Protein AF-A0A955UWA2-F1 (afdb_monomer_lite)

Structure (mmCIF, N/CA/C/O backbone):
data_AF-A0A955UWA2-F1
#
_entry.id   AF-A0A955UWA2-F1
#
loop_
_atom_site.group_PDB
_atom_site.id
_atom_site.type_symbol
_atom_site.label_atom_id
_atom_site.label_alt_id
_atom_site.label_comp_id
_atom_site.label_asym_id
_atom_site.label_entity_id
_atom_site.label_seq_id
_atom_site.pdbx_PDB_ins_code
_atom_site.Cartn_x
_atom_site.Cartn_y
_atom_site.Cartn_z
_atom_site.occupancy
_atom_site.B_iso_or_equiv
_atom_site.auth_seq_id
_atom_site.auth_comp_id
_atom_site.auth_asym_id
_atom_site.auth_atom_id
_atom_site.pdbx_PDB_model_num
ATOM 1 N N . MET A 1 1 ? 18.878 3.350 -5.962 1.00 56.50 1 MET A N 1
ATOM 2 C CA . MET A 1 1 ? 17.830 2.495 -5.360 1.00 56.50 1 MET A CA 1
ATOM 3 C C . MET A 1 1 ? 16.782 3.409 -4.749 1.00 56.50 1 MET A C 1
ATOM 5 O O . MET A 1 1 ? 17.176 4.340 -4.056 1.00 56.50 1 MET A O 1
ATOM 9 N N . ALA A 1 2 ? 15.493 3.199 -5.025 1.00 61.94 2 ALA A N 1
ATOM 10 C CA . ALA A 1 2 ? 14.428 3.992 -4.408 1.00 61.94 2 ALA A CA 1
ATOM 11 C C . ALA A 1 2 ? 14.455 3.785 -2.885 1.00 61.94 2 ALA A C 1
ATOM 13 O O . ALA A 1 2 ? 14.613 2.662 -2.429 1.00 61.94 2 ALA A O 1
ATOM 14 N N . SER A 1 3 ? 14.368 4.820 -2.063 1.00 77.44 3 SER A N 1
ATOM 15 C CA . SER A 1 3 ? 14.344 4.677 -0.597 1.00 77.44 3 SER A CA 1
ATOM 16 C C . SER A 1 3 ? 12.909 4.452 -0.112 1.00 77.44 3 SER A C 1
ATOM 18 O O . SER A 1 3 ? 11.981 5.049 -0.651 1.00 77.44 3 SER A O 1
ATOM 20 N N . MET A 1 4 ? 12.718 3.566 0.871 1.00 82.06 4 MET A N 1
ATOM 21 C CA . MET A 1 4 ? 11.417 3.296 1.498 1.00 82.06 4 MET A CA 1
ATOM 22 C C . MET A 1 4 ? 11.473 3.610 2.992 1.00 82.06 4 MET A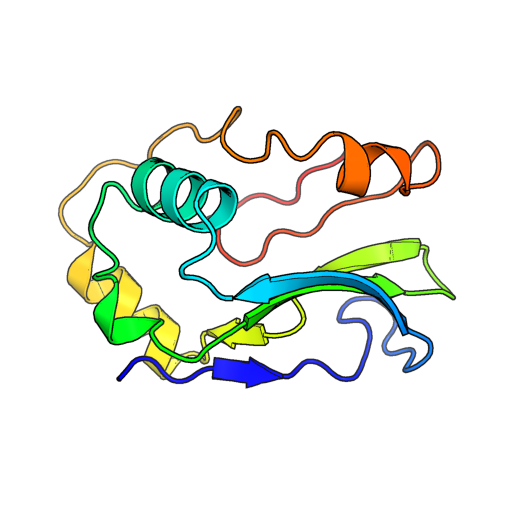 C 1
ATOM 24 O O . MET A 1 4 ? 12.516 3.425 3.613 1.00 82.06 4 MET A O 1
ATOM 28 N N . ALA A 1 5 ? 10.356 4.076 3.542 1.00 86.88 5 ALA A N 1
ATOM 29 C CA . ALA A 1 5 ? 10.126 4.232 4.968 1.00 86.88 5 ALA A CA 1
ATOM 30 C C . ALA A 1 5 ? 9.074 3.225 5.436 1.00 86.88 5 ALA A C 1
ATOM 32 O O . ALA A 1 5 ? 8.081 2.974 4.748 1.00 86.88 5 ALA A O 1
ATOM 33 N N . GLU A 1 6 ? 9.301 2.667 6.620 1.00 92.56 6 GLU A N 1
ATOM 34 C CA . GLU A 1 6 ? 8.342 1.825 7.323 1.00 92.56 6 GLU A CA 1
ATOM 35 C C . GLU A 1 6 ? 7.422 2.683 8.199 1.00 92.56 6 GLU A C 1
ATOM 37 O O . GLU A 1 6 ? 7.860 3.620 8.866 1.00 92.56 6 GLU A O 1
ATOM 42 N N . ARG A 1 7 ? 6.127 2.365 8.183 1.00 91.56 7 ARG A N 1
ATOM 43 C CA . ARG A 1 7 ? 5.111 2.958 9.050 1.00 91.56 7 ARG A CA 1
ATOM 44 C C . ARG A 1 7 ? 4.750 1.975 10.154 1.00 91.56 7 ARG A C 1
ATOM 46 O O . ARG A 1 7 ? 3.961 1.063 9.941 1.00 91.56 7 ARG A O 1
ATOM 53 N N . GLU A 1 8 ? 5.276 2.215 11.347 1.00 93.44 8 GLU A N 1
ATOM 54 C CA . GLU A 1 8 ? 4.945 1.435 12.550 1.00 93.44 8 GLU A CA 1
ATOM 55 C C . GLU A 1 8 ? 3.609 1.854 13.189 1.00 93.44 8 GLU A C 1
ATOM 57 O O . GLU A 1 8 ? 3.102 1.195 14.094 1.00 93.44 8 GLU A O 1
ATOM 62 N N . ARG A 1 9 ? 3.040 2.983 12.751 1.00 94.62 9 ARG A N 1
ATOM 63 C CA . ARG A 1 9 ? 1.820 3.572 13.314 1.00 94.62 9 ARG A CA 1
ATOM 64 C C . ARG A 1 9 ? 0.821 3.915 12.222 1.00 94.62 9 ARG A C 1
ATOM 66 O O . ARG A 1 9 ? 1.197 4.248 11.098 1.00 94.62 9 ARG A O 1
ATOM 73 N N . CYS A 1 10 ? -0.459 3.886 12.584 1.00 93.06 10 CYS A N 1
ATOM 74 C CA . CYS A 1 10 ? -1.541 4.304 11.707 1.00 93.06 10 CYS A CA 1
ATOM 75 C C . CYS A 1 10 ? -1.343 5.767 11.268 1.00 93.06 10 CYS A C 1
ATOM 77 O O . CYS A 1 10 ? -1.254 6.643 12.131 1.00 93.06 10 CYS A O 1
ATOM 79 N N . PRO A 1 11 ? -1.345 6.068 9.958 1.00 91.00 11 PRO A N 1
ATOM 80 C CA . PRO A 1 11 ? -1.137 7.429 9.463 1.00 91.00 11 PRO A CA 1
ATOM 81 C C . PRO A 1 11 ? -2.321 8.371 9.728 1.00 91.00 11 PRO A C 1
ATOM 83 O O . PRO A 1 11 ? -2.175 9.575 9.562 1.00 91.00 11 PRO A O 1
ATOM 86 N N . VAL A 1 12 ? -3.485 7.839 10.118 1.00 92.00 12 VAL A N 1
ATOM 87 C CA . VAL A 1 12 ? -4.691 8.640 10.382 1.00 92.00 12 VAL A CA 1
ATOM 88 C C . VAL A 1 12 ? -4.875 8.908 11.872 1.00 92.00 12 VAL A C 1
ATOM 90 O O . VAL A 1 12 ? -5.017 10.059 12.262 1.00 92.00 12 VAL A O 1
ATOM 93 N N . CYS A 1 13 ? -4.865 7.875 12.721 1.00 92.44 13 CYS A N 1
ATOM 94 C CA . CYS A 1 13 ? -5.112 8.049 14.159 1.00 92.44 13 CYS A CA 1
ATOM 95 C C . CYS A 1 13 ? -3.855 7.962 15.040 1.00 92.44 13 CYS A C 1
ATOM 97 O O . CYS A 1 13 ? -3.953 8.127 16.251 1.00 92.44 13 CYS A O 1
ATOM 99 N N . GLY A 1 14 ? -2.682 7.655 14.474 1.00 95.31 14 GLY A N 1
ATOM 100 C CA . GLY A 1 14 ? -1.418 7.559 15.213 1.00 95.31 14 GLY A CA 1
ATOM 101 C C . GLY A 1 14 ? -1.259 6.319 16.104 1.00 95.31 14 GLY A C 1
ATOM 102 O O . GLY A 1 14 ? -0.207 6.153 16.722 1.00 95.31 14 GLY A O 1
ATOM 103 N N . ALA A 1 15 ? -2.259 5.434 16.176 1.00 95.44 15 ALA A N 1
ATOM 104 C CA . ALA A 1 15 ? -2.187 4.217 16.983 1.00 95.44 15 ALA A CA 1
ATOM 105 C C . ALA A 1 15 ? -1.121 3.236 16.456 1.00 95.44 15 ALA A C 1
ATOM 107 O O . ALA A 1 15 ? -1.013 3.025 15.249 1.00 95.44 15 ALA A O 1
ATOM 108 N N . GLY A 1 16 ? -0.370 2.604 17.366 1.00 94.00 16 GLY A N 1
ATOM 109 C CA . GLY A 1 16 ? 0.607 1.546 17.049 1.00 94.00 16 GLY A CA 1
ATOM 110 C C . GLY A 1 16 ? 0.024 0.128 17.019 1.00 94.00 16 GLY A C 1
ATOM 111 O O . GLY A 1 16 ? 0.721 -0.815 16.666 1.00 94.00 16 GLY A O 1
ATOM 112 N N . ALA A 1 17 ? -1.250 -0.039 17.386 1.00 94.06 17 ALA A N 1
ATOM 113 C CA . ALA A 1 17 ? -1.944 -1.320 17.289 1.00 94.06 17 ALA A CA 1
ATOM 114 C C . ALA A 1 17 ? -2.343 -1.576 15.829 1.00 94.06 17 ALA A C 1
ATOM 116 O O . ALA A 1 17 ? -3.330 -1.016 15.330 1.00 94.06 17 ALA A O 1
ATOM 117 N N . VAL A 1 18 ? -1.518 -2.361 15.136 1.00 94.56 18 VAL A N 1
ATOM 118 C CA . VAL A 1 18 ? -1.672 -2.686 13.718 1.00 94.56 18 VAL A CA 1
ATOM 119 C C . VAL A 1 18 ? -1.501 -4.186 13.494 1.00 94.56 18 VAL A C 1
ATOM 121 O O . VAL A 1 18 ? -0.609 -4.818 14.058 1.00 94.56 18 VAL A O 1
ATOM 124 N N . SER A 1 19 ? -2.344 -4.745 12.634 1.00 93.94 19 SER A N 1
ATOM 125 C CA . SER A 1 19 ? -2.343 -6.158 12.261 1.00 93.94 19 SER A CA 1
ATOM 126 C C . SER A 1 19 ? -2.034 -6.308 10.775 1.00 93.94 19 SER A C 1
ATOM 128 O O . SER A 1 19 ? -2.622 -5.616 9.944 1.00 93.94 19 SER A O 1
ATOM 130 N N . ALA A 1 20 ? -1.136 -7.228 10.418 1.00 92.44 20 ALA A N 1
ATOM 131 C CA . ALA A 1 20 ? -0.814 -7.493 9.019 1.00 92.44 20 ALA A CA 1
ATOM 132 C C . ALA A 1 20 ? -1.990 -8.185 8.316 1.00 92.44 20 ALA A C 1
ATOM 134 O O . ALA A 1 20 ? -2.385 -9.283 8.702 1.00 92.44 20 ALA A O 1
ATOM 135 N N . LEU A 1 21 ? -2.522 -7.566 7.260 1.00 90.94 21 LEU A N 1
ATOM 136 C CA . LEU A 1 21 ? -3.502 -8.207 6.377 1.00 90.94 21 LEU A CA 1
ATOM 137 C C . LEU A 1 21 ? -2.802 -9.045 5.311 1.00 90.94 21 LEU A C 1
ATOM 139 O O . LEU A 1 21 ? -3.256 -10.131 4.953 1.00 90.94 21 LEU A O 1
ATOM 143 N N . ARG A 1 22 ? -1.682 -8.534 4.792 1.00 89.81 22 ARG A N 1
ATOM 144 C CA . ARG A 1 22 ? -0.913 -9.185 3.736 1.00 89.81 22 ARG A CA 1
ATOM 145 C C . ARG A 1 22 ? 0.526 -8.710 3.752 1.00 89.81 22 ARG A C 1
ATOM 147 O O . ARG A 1 22 ? 0.782 -7.520 3.874 1.00 89.81 22 ARG A O 1
ATOM 154 N N . SER A 1 23 ? 1.467 -9.623 3.540 1.00 92.38 23 SER A N 1
ATOM 155 C CA . SER A 1 23 ? 2.871 -9.264 3.358 1.00 92.38 23 SER A CA 1
ATOM 156 C C . SER A 1 23 ? 3.560 -10.252 2.431 1.00 92.38 23 SER A C 1
ATOM 158 O O . SER A 1 23 ? 3.819 -11.393 2.812 1.00 92.38 23 SER A O 1
ATOM 160 N N . VAL A 1 24 ? 3.886 -9.813 1.221 1.00 92.88 24 VAL A N 1
ATOM 161 C CA . VAL A 1 24 ? 4.530 -10.640 0.190 1.00 92.88 24 VAL A CA 1
ATOM 162 C C . VAL A 1 24 ? 5.735 -9.905 -0.410 1.00 92.88 24 VAL A C 1
ATOM 164 O O . VAL A 1 24 ? 5.794 -8.676 -0.325 1.00 92.88 24 VAL A O 1
ATOM 167 N N . PRO A 1 25 ? 6.712 -10.615 -0.998 1.00 92.25 25 PRO A N 1
ATOM 168 C CA . PRO A 1 25 ? 7.773 -9.979 -1.779 1.00 92.25 25 PRO A CA 1
ATOM 169 C C . PRO A 1 25 ? 7.199 -9.205 -2.977 1.00 92.25 25 PRO A C 1
ATOM 171 O O . PRO A 1 25 ? 6.148 -9.578 -3.505 1.00 92.25 25 PRO A O 1
ATOM 174 N N . PHE A 1 26 ? 7.875 -8.148 -3.433 1.00 88.25 26 PHE A N 1
ATOM 175 C CA . PHE A 1 26 ? 7.459 -7.414 -4.642 1.00 88.25 26 PHE A CA 1
ATOM 176 C C . PHE A 1 26 ? 7.566 -8.251 -5.926 1.00 88.25 26 PHE A C 1
ATOM 178 O O . PHE A 1 26 ? 6.910 -7.950 -6.922 1.00 88.25 26 PHE A O 1
ATOM 185 N N . GLU A 1 27 ? 8.359 -9.318 -5.892 1.00 89.06 27 GLU A N 1
ATOM 186 C CA . GLU A 1 27 ? 8.503 -10.321 -6.944 1.00 89.06 27 GLU A CA 1
ATOM 187 C C . GLU A 1 27 ? 7.280 -11.242 -7.049 1.00 89.06 27 GLU A C 1
ATOM 189 O O . GLU A 1 27 ? 7.145 -11.974 -8.029 1.00 89.06 27 GLU A O 1
ATOM 194 N N . HIS A 1 28 ? 6.378 -11.221 -6.059 1.00 90.75 28 HIS A N 1
ATOM 195 C CA . HIS A 1 28 ? 5.164 -12.022 -6.107 1.00 90.75 28 HIS A CA 1
ATOM 196 C C . HIS A 1 28 ? 4.323 -11.643 -7.345 1.00 90.75 28 HIS A C 1
ATOM 198 O O . HIS A 1 28 ? 4.050 -10.453 -7.539 1.00 90.75 28 HIS A O 1
ATOM 204 N N . PRO A 1 29 ? 3.847 -12.610 -8.159 1.00 86.75 29 PRO A N 1
ATOM 205 C CA . PRO A 1 29 ? 3.227 -12.325 -9.457 1.00 86.75 29 PRO A CA 1
ATOM 206 C C . PRO A 1 29 ? 2.067 -11.324 -9.419 1.00 86.75 29 PRO A C 1
ATOM 208 O O . PRO A 1 29 ? 1.975 -10.455 -10.281 1.00 86.75 29 PRO A O 1
ATOM 211 N N . SER A 1 30 ? 1.203 -11.397 -8.404 1.00 84.06 30 SER A N 1
ATOM 212 C CA . SER A 1 30 ? 0.082 -10.456 -8.246 1.00 84.06 30 SER A CA 1
ATOM 213 C C . SER A 1 30 ? 0.540 -9.021 -7.975 1.00 84.06 30 SER A C 1
ATOM 215 O O . SER A 1 30 ? -0.015 -8.084 -8.540 1.00 84.06 30 SER A O 1
ATOM 217 N N . VAL A 1 31 ? 1.579 -8.838 -7.153 1.00 85.44 31 VAL A N 1
ATOM 218 C CA . VAL A 1 31 ? 2.146 -7.513 -6.872 1.00 85.44 31 VAL A CA 1
ATOM 219 C C . VAL A 1 31 ? 2.859 -6.991 -8.104 1.00 85.44 31 VAL A C 1
ATOM 221 O O . VAL A 1 31 ? 2.692 -5.828 -8.454 1.00 85.44 31 VAL A O 1
ATOM 224 N N . ARG A 1 32 ? 3.605 -7.850 -8.805 1.00 84.69 32 ARG A N 1
ATOM 225 C CA . ARG A 1 32 ? 4.274 -7.453 -10.039 1.00 84.69 32 ARG A CA 1
ATOM 226 C C . ARG A 1 32 ? 3.272 -7.010 -11.100 1.00 84.69 32 ARG A C 1
ATOM 228 O O . ARG A 1 32 ? 3.448 -5.939 -11.666 1.00 84.69 32 ARG A O 1
ATOM 235 N N . ARG A 1 33 ? 2.189 -7.768 -11.294 1.00 83.50 33 ARG A N 1
ATOM 236 C CA . ARG A 1 33 ? 1.099 -7.408 -12.209 1.00 83.50 33 ARG A CA 1
ATOM 237 C C . ARG A 1 33 ? 0.469 -6.063 -11.843 1.00 83.50 33 ARG A C 1
ATOM 239 O O . ARG A 1 33 ? 0.274 -5.245 -12.736 1.00 83.50 33 ARG A O 1
ATOM 246 N N . PHE A 1 34 ? 0.201 -5.818 -10.556 1.00 82.19 34 PHE A N 1
ATOM 247 C CA . PHE A 1 34 ? -0.292 -4.522 -10.077 1.00 82.19 34 PHE A CA 1
ATOM 248 C C . PHE A 1 34 ? 0.690 -3.391 -10.404 1.00 82.19 34 PHE A C 1
ATOM 250 O O . PHE A 1 34 ? 0.304 -2.412 -11.033 1.00 82.19 34 PHE A O 1
ATOM 257 N N . VAL A 1 35 ? 1.963 -3.539 -10.024 1.00 81.31 35 VAL A N 1
ATOM 258 C CA . VAL A 1 35 ? 3.001 -2.521 -10.245 1.00 81.31 35 VAL A CA 1
ATOM 259 C C . VAL A 1 35 ? 3.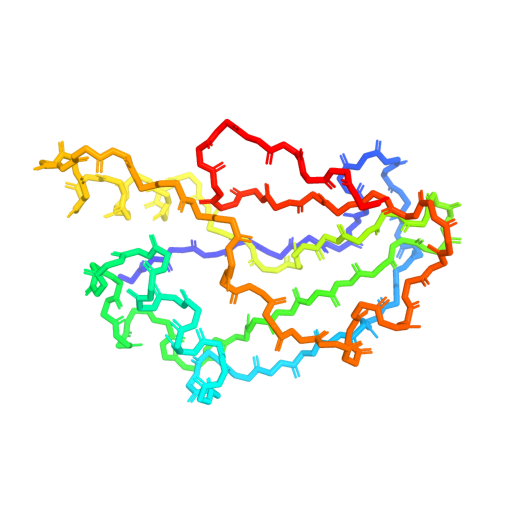174 -2.234 -11.737 1.00 81.31 35 VAL A C 1
ATOM 261 O O . VAL A 1 35 ? 3.253 -1.074 -12.131 1.00 81.31 35 VAL A O 1
ATOM 264 N N . ASP A 1 36 ? 3.199 -3.270 -12.574 1.00 81.19 36 ASP A N 1
ATOM 265 C CA . ASP A 1 36 ? 3.336 -3.123 -14.022 1.00 81.19 36 ASP A CA 1
ATOM 266 C C . ASP A 1 36 ? 2.131 -2.429 -14.652 1.00 81.19 36 ASP A C 1
ATOM 268 O O . ASP A 1 36 ? 2.322 -1.571 -15.510 1.00 81.19 36 ASP A O 1
ATOM 272 N N . ALA A 1 37 ? 0.912 -2.748 -14.213 1.00 78.56 37 ALA A N 1
ATOM 273 C CA . ALA A 1 37 ? -0.300 -2.102 -14.703 1.00 78.56 37 ALA A CA 1
ATOM 274 C C . ALA A 1 37 ? -0.400 -0.641 -14.231 1.00 78.56 37 ALA A C 1
ATOM 276 O O . ALA A 1 37 ? -0.576 0.262 -15.050 1.00 78.56 37 ALA A O 1
ATOM 277 N N . HIS A 1 38 ? -0.241 -0.405 -12.926 1.00 76.75 38 HIS A N 1
ATOM 278 C CA . HIS A 1 38 ? -0.403 0.905 -12.293 1.00 76.75 38 HIS A CA 1
ATOM 279 C C . HIS A 1 38 ? 0.692 1.883 -12.734 1.00 76.75 38 HIS A C 1
ATOM 281 O O . HIS A 1 38 ? 0.409 3.014 -13.121 1.00 76.75 38 HIS A O 1
ATOM 287 N N . TYR A 1 39 ? 1.947 1.428 -12.759 1.00 74.25 39 TYR A N 1
ATOM 288 C CA . TYR A 1 39 ? 3.086 2.256 -13.151 1.00 74.25 39 TYR A CA 1
ATOM 289 C C . TYR A 1 39 ? 3.517 2.055 -14.610 1.00 74.25 39 TYR A C 1
ATOM 291 O O . TYR A 1 39 ? 4.568 2.561 -15.000 1.00 74.25 39 TYR A O 1
ATOM 299 N N . ARG A 1 40 ? 2.738 1.331 -15.431 1.00 76.00 40 ARG A N 1
ATOM 300 C CA . ARG A 1 40 ? 3.001 1.077 -16.866 1.00 76.00 40 ARG A CA 1
ATOM 301 C C . ARG A 1 40 ? 4.443 0.627 -17.154 1.00 76.00 40 ARG A C 1
ATOM 303 O O . ARG A 1 40 ? 5.099 1.143 -18.056 1.00 76.00 40 ARG A O 1
ATOM 310 N N . GLY A 1 41 ? 4.968 -0.286 -16.337 1.00 72.19 41 GLY A N 1
ATOM 311 C CA . GLY A 1 41 ? 6.331 -0.820 -16.465 1.00 72.19 41 GLY A CA 1
ATOM 312 C C . GLY A 1 41 ? 7.473 0.155 -16.131 1.00 72.19 41 GLY A C 1
ATOM 313 O O . GLY A 1 41 ? 8.640 -0.205 -16.286 1.00 72.19 41 GLY A O 1
ATOM 314 N N . ARG A 1 42 ? 7.182 1.369 -15.639 1.00 72.44 42 ARG A N 1
ATOM 315 C CA . ARG A 1 42 ? 8.207 2.376 -15.292 1.00 72.44 42 ARG A CA 1
ATOM 316 C C . ARG A 1 42 ? 9.044 1.988 -14.080 1.00 72.44 42 ARG A C 1
ATOM 318 O O . ARG A 1 42 ? 10.194 2.398 -13.968 1.00 72.44 42 ARG A O 1
ATOM 325 N N . VAL A 1 43 ? 8.492 1.154 -13.201 1.00 77.75 43 VAL A N 1
ATOM 326 C CA . VAL A 1 43 ? 9.201 0.647 -12.026 1.00 77.75 43 VAL A CA 1
ATOM 327 C C . VAL A 1 43 ? 9.893 -0.663 -12.374 1.00 77.75 43 VAL A C 1
ATOM 329 O O . VAL A 1 43 ? 9.268 -1.727 -12.478 1.00 77.75 43 VAL A O 1
ATOM 332 N N . ARG A 1 44 ? 11.216 -0.611 -12.540 1.00 81.75 44 ARG A N 1
ATOM 333 C CA . ARG A 1 44 ? 12.006 -1.802 -12.878 1.00 81.75 44 ARG A CA 1
ATOM 334 C C . ARG A 1 44 ? 12.028 -2.765 -11.692 1.00 81.75 44 ARG A C 1
ATOM 336 O O . ARG A 1 44 ? 12.236 -2.345 -10.558 1.00 81.75 44 ARG A O 1
ATOM 343 N N . ALA A 1 45 ? 11.902 -4.069 -11.945 1.00 79.62 45 ALA A N 1
ATOM 344 C CA . ALA A 1 45 ? 11.898 -5.095 -10.890 1.00 79.62 45 ALA A CA 1
ATOM 345 C C . ALA A 1 45 ? 13.101 -4.984 -9.933 1.00 79.62 45 ALA A C 1
ATOM 347 O O . ALA A 1 45 ? 12.943 -5.059 -8.719 1.00 79.62 45 ALA A O 1
ATOM 348 N N . ARG A 1 46 ? 14.291 -4.682 -10.471 1.00 83.25 46 ARG A N 1
ATOM 349 C CA . ARG A 1 46 ? 15.526 -4.476 -9.693 1.00 83.25 46 ARG A CA 1
ATOM 350 C C . ARG A 1 46 ? 15.446 -3.359 -8.644 1.00 83.25 46 ARG A C 1
ATOM 352 O O . ARG A 1 46 ? 16.236 -3.352 -7.710 1.00 83.25 46 ARG A O 1
ATOM 359 N N . GLU A 1 47 ? 14.549 -2.389 -8.810 1.00 80.06 47 GLU A N 1
ATOM 360 C CA . GLU A 1 47 ? 14.405 -1.262 -7.878 1.00 80.06 47 GLU A CA 1
ATOM 361 C C . GLU A 1 47 ? 13.620 -1.648 -6.622 1.00 80.06 47 GLU A C 1
ATOM 363 O O . GLU A 1 47 ? 13.786 -1.019 -5.576 1.00 80.06 47 GLU A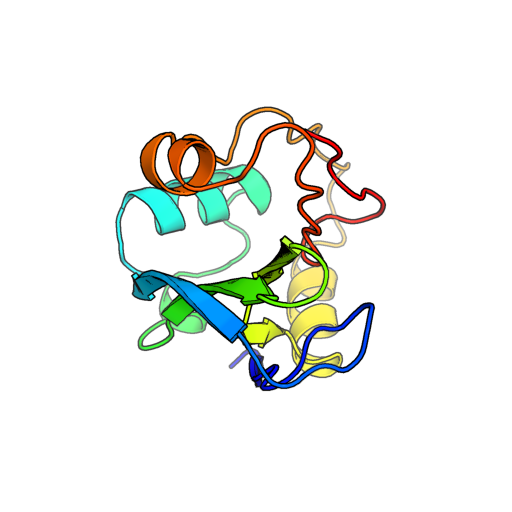 O 1
ATOM 368 N N . LEU A 1 48 ? 12.816 -2.708 -6.730 1.00 82.88 48 LEU A N 1
ATOM 369 C CA . LEU A 1 48 ? 11.992 -3.271 -5.665 1.00 82.88 48 LEU A CA 1
ATOM 370 C C . LEU A 1 48 ? 12.515 -4.624 -5.162 1.00 82.88 48 LEU A C 1
ATOM 372 O O . LEU A 1 48 ? 11.936 -5.186 -4.235 1.00 82.88 48 LEU A O 1
ATOM 376 N N . ALA A 1 49 ? 13.597 -5.138 -5.752 1.00 84.94 49 ALA A N 1
ATOM 377 C CA . ALA A 1 49 ? 14.140 -6.450 -5.431 1.00 84.94 49 ALA A CA 1
ATOM 378 C C . ALA A 1 49 ? 14.512 -6.570 -3.943 1.00 84.94 49 ALA A C 1
ATOM 380 O O . ALA A 1 49 ? 15.131 -5.667 -3.369 1.00 84.94 49 ALA A O 1
ATOM 381 N N . GLY A 1 50 ? 14.120 -7.685 -3.324 1.00 85.38 50 GLY A N 1
ATOM 382 C CA . GLY A 1 50 ? 14.348 -7.969 -1.905 1.00 85.38 50 GLY A CA 1
ATOM 383 C C . GLY A 1 50 ? 13.457 -7.174 -0.946 1.00 85.38 50 GLY A C 1
ATOM 384 O O . GLY A 1 50 ? 13.657 -7.235 0.267 1.00 85.38 50 GLY A O 1
ATOM 385 N N . ARG A 1 51 ? 12.476 -6.420 -1.457 1.00 88.25 51 ARG A N 1
ATOM 386 C CA . ARG A 1 51 ? 11.542 -5.631 -0.642 1.00 88.25 51 ARG A CA 1
ATOM 387 C C . ARG A 1 51 ? 10.191 -6.309 -0.532 1.00 88.25 51 ARG A C 1
ATOM 389 O O . ARG A 1 51 ? 9.829 -7.170 -1.331 1.00 88.25 51 ARG A O 1
ATOM 396 N N . ARG A 1 52 ? 9.408 -5.870 0.452 1.00 90.25 52 ARG A N 1
ATOM 397 C CA . ARG A 1 52 ? 8.069 -6.402 0.704 1.00 90.25 52 ARG A CA 1
ATOM 398 C C . ARG A 1 52 ? 6.995 -5.381 0.386 1.00 90.25 52 ARG A C 1
ATOM 400 O O . ARG A 1 52 ? 7.079 -4.225 0.792 1.00 90.25 52 ARG A O 1
ATOM 407 N N . HIS A 1 53 ? 5.951 -5.857 -0.270 1.00 90.12 53 HIS A N 1
ATOM 408 C CA . HIS A 1 53 ? 4.669 -5.187 -0.339 1.00 90.12 53 HIS A CA 1
ATOM 409 C C . HIS A 1 53 ? 3.812 -5.685 0.830 1.00 90.12 53 HIS A C 1
ATOM 411 O O . HIS A 1 53 ? 3.410 -6.854 0.865 1.00 90.12 53 HIS A O 1
ATOM 417 N N . ALA A 1 54 ? 3.558 -4.807 1.801 1.00 91.25 54 ALA A N 1
ATOM 418 C CA . ALA A 1 54 ? 2.811 -5.136 3.008 1.00 91.25 54 ALA A CA 1
ATOM 419 C C . ALA A 1 54 ? 1.660 -4.155 3.238 1.00 91.25 54 ALA A C 1
ATOM 421 O O . ALA A 1 54 ? 1.869 -2.942 3.212 1.00 91.25 54 ALA A O 1
ATOM 422 N N . ILE A 1 55 ? 0.471 -4.710 3.475 1.00 91.94 55 ILE A N 1
ATOM 423 C CA . ILE A 1 55 ? -0.744 -3.992 3.849 1.00 91.94 55 ILE A CA 1
ATOM 424 C C . ILE A 1 55 ? -1.096 -4.390 5.278 1.00 91.94 55 ILE A C 1
ATOM 426 O O . ILE A 1 55 ? -1.283 -5.576 5.572 1.00 91.94 55 ILE A O 1
ATOM 430 N N . ASP A 1 56 ? -1.219 -3.389 6.138 1.00 93.81 56 ASP A N 1
ATOM 431 C CA . ASP A 1 56 ? -1.652 -3.532 7.520 1.00 93.81 56 ASP A CA 1
ATOM 432 C C . ASP A 1 56 ? -3.022 -2.903 7.721 1.00 93.81 56 ASP A C 1
ATOM 434 O O . ASP A 1 56 ? -3.445 -2.043 6.951 1.00 93.81 56 ASP A O 1
ATOM 438 N N . ARG A 1 57 ? -3.692 -3.298 8.800 1.00 93.69 57 ARG A N 1
ATOM 439 C CA . ARG A 1 57 ? -4.910 -2.677 9.305 1.00 93.69 57 ARG A CA 1
ATOM 440 C C . ARG A 1 57 ? -4.656 -2.108 10.690 1.00 93.69 57 ARG A C 1
ATOM 442 O O . ARG A 1 57 ? -4.129 -2.803 11.550 1.00 93.69 57 ARG A O 1
ATOM 449 N N . CYS A 1 58 ? -5.086 -0.879 10.937 1.00 93.31 58 CYS A N 1
ATOM 450 C CA . CYS A 1 58 ? -5.152 -0.343 12.288 1.00 93.31 58 CYS A CA 1
ATOM 451 C C . CYS A 1 58 ? -6.284 -1.020 13.068 1.00 93.31 58 CYS A C 1
ATOM 453 O O . CYS A 1 58 ? -7.438 -0.975 12.644 1.00 93.31 58 CYS A O 1
ATOM 455 N N . ASP A 1 59 ? -5.982 -1.583 14.233 1.00 94.12 59 ASP A N 1
ATOM 456 C CA . ASP A 1 59 ? -6.988 -2.257 15.062 1.00 94.12 59 ASP A CA 1
ATOM 457 C C . ASP A 1 59 ? -7.868 -1.277 15.856 1.00 94.12 59 ASP A C 1
ATOM 459 O O . ASP A 1 59 ? -8.904 -1.668 16.389 1.00 94.12 59 ASP A O 1
ATOM 463 N N . VAL A 1 60 ? -7.498 0.010 15.882 1.00 94.19 60 VAL A N 1
ATOM 464 C CA . VAL A 1 60 ? -8.281 1.080 16.521 1.00 94.19 60 VAL A CA 1
ATOM 465 C C . VAL A 1 60 ? -9.295 1.685 15.552 1.00 94.19 60 VAL A C 1
ATOM 467 O O . VAL A 1 60 ? -10.490 1.672 15.822 1.00 94.19 60 VAL A O 1
ATOM 470 N N . CYS A 1 61 ? -8.835 2.229 14.420 1.00 90.56 61 CYS A N 1
ATOM 471 C CA . CYS A 1 61 ? -9.710 2.937 13.477 1.00 90.56 61 CYS A CA 1
ATOM 472 C C . CYS A 1 61 ? -10.131 2.099 12.260 1.00 90.56 61 CYS A C 1
ATOM 474 O O . CYS A 1 61 ? -10.919 2.567 11.444 1.00 90.56 61 CYS A O 1
ATOM 476 N N . GLY A 1 62 ? -9.602 0.882 12.103 1.00 88.94 62 GLY A N 1
ATOM 477 C CA . GLY A 1 62 ? -9.931 -0.011 10.990 1.00 88.94 62 GLY A CA 1
ATOM 478 C C . GLY A 1 62 ? -9.276 0.339 9.650 1.00 88.94 62 GLY A C 1
ATOM 479 O O . GLY A 1 62 ? -9.461 -0.414 8.697 1.00 88.94 62 GLY A O 1
ATOM 480 N N . LEU A 1 63 ? -8.507 1.432 9.558 1.00 90.00 63 LEU A N 1
ATOM 481 C CA . LEU A 1 63 ? -7.839 1.843 8.319 1.00 90.00 63 LEU A CA 1
ATOM 482 C C . LEU A 1 63 ? -6.869 0.764 7.830 1.00 90.00 63 LEU A C 1
ATOM 484 O O . LEU A 1 63 ? -5.960 0.387 8.572 1.00 90.00 63 LEU A O 1
ATOM 488 N N . ALA A 1 64 ? -7.004 0.360 6.569 1.00 91.69 64 ALA A N 1
ATOM 489 C CA . ALA A 1 64 ? -5.978 -0.398 5.864 1.00 91.69 64 ALA A CA 1
ATOM 490 C C . ALA A 1 64 ? -4.977 0.547 5.179 1.00 91.69 64 ALA A C 1
ATOM 492 O O . ALA A 1 64 ? -5.380 1.502 4.510 1.00 91.69 64 ALA A O 1
ATOM 493 N N . PHE A 1 65 ? -3.679 0.299 5.353 1.00 87.06 65 PHE A N 1
ATOM 494 C CA . PHE A 1 65 ? -2.611 1.131 4.799 1.00 87.06 65 PHE A CA 1
ATOM 495 C C . PHE A 1 65 ? -1.367 0.311 4.437 1.00 87.06 65 PHE A C 1
ATOM 497 O O . PHE A 1 65 ? -1.085 -0.734 5.024 1.00 87.06 65 PHE A O 1
ATOM 504 N N . GLN A 1 66 ? -0.590 0.809 3.475 1.00 91.44 66 GLN A N 1
ATOM 505 C CA . GLN A 1 66 ? 0.694 0.215 3.113 1.00 91.44 66 GLN A CA 1
ATOM 506 C C . GLN A 1 66 ? 1.758 0.521 4.177 1.00 91.44 66 GLN A C 1
ATOM 508 O O . GLN A 1 66 ? 1.999 1.689 4.502 1.00 91.44 66 GLN A O 1
ATOM 513 N N . ARG A 1 67 ? 2.416 -0.526 4.693 1.00 92.62 67 ARG A N 1
ATOM 514 C CA . ARG A 1 67 ? 3.460 -0.412 5.726 1.00 92.62 67 ARG A CA 1
ATOM 515 C C . ARG A 1 67 ? 4.734 0.230 5.184 1.00 92.62 67 ARG A C 1
ATOM 517 O O . ARG A 1 67 ? 5.279 1.133 5.807 1.00 92.62 67 ARG A O 1
ATOM 524 N N . PHE A 1 68 ? 5.205 -0.232 4.027 1.00 90.44 68 PHE A N 1
ATOM 525 C CA . PHE A 1 68 ? 6.429 0.265 3.396 1.00 90.44 68 PHE A CA 1
ATOM 526 C C . PHE A 1 68 ? 6.077 1.222 2.265 1.00 90.44 68 PHE A C 1
ATOM 528 O O . PHE A 1 68 ? 5.609 0.783 1.215 1.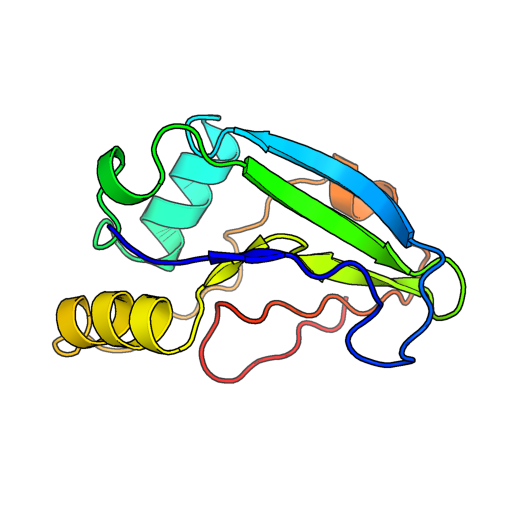00 90.44 68 PHE A O 1
ATOM 535 N N . VAL A 1 69 ? 6.312 2.514 2.466 1.00 87.25 69 VAL A N 1
ATOM 536 C CA . VAL A 1 69 ? 6.052 3.555 1.463 1.00 87.25 69 VAL A CA 1
ATOM 537 C C . VAL A 1 69 ? 7.352 4.116 0.918 1.00 87.25 69 VAL A C 1
ATOM 539 O O . VAL A 1 69 ? 8.381 4.077 1.586 1.00 87.25 69 VAL A O 1
ATOM 542 N N . LEU A 1 70 ? 7.327 4.648 -0.299 1.00 81.81 70 LEU A N 1
ATOM 543 C CA . LEU A 1 70 ? 8.470 5.383 -0.831 1.00 81.81 70 LEU A CA 1
ATOM 544 C C . LEU A 1 70 ? 8.717 6.637 0.020 1.00 81.81 70 LEU A C 1
ATOM 546 O O . LEU A 1 70 ? 7.778 7.332 0.406 1.00 81.81 70 LEU A O 1
ATOM 550 N N . THR A 1 71 ? 9.982 6.923 0.326 1.00 78.94 71 THR A N 1
ATOM 551 C CA . THR A 1 71 ? 10.346 8.216 0.924 1.00 78.94 71 THR A CA 1
ATOM 552 C C . THR A 1 71 ? 10.214 9.322 -0.124 1.00 78.94 71 THR A C 1
ATOM 554 O O . THR A 1 71 ? 10.185 9.001 -1.312 1.00 78.94 71 THR A O 1
ATOM 557 N N . PRO A 1 72 ? 10.210 10.615 0.249 1.00 75.00 72 PRO A N 1
ATOM 558 C CA . PRO A 1 72 ? 10.145 11.692 -0.740 1.00 75.00 72 PRO A CA 1
ATOM 559 C C . PRO A 1 72 ? 11.236 11.587 -1.829 1.00 75.00 72 PRO A C 1
ATOM 561 O O . PRO A 1 72 ? 10.872 11.546 -2.999 1.00 75.00 72 PRO A O 1
ATOM 564 N N . PRO A 1 73 ? 12.520 11.309 -1.507 1.00 73.25 73 PRO A N 1
ATOM 565 C CA . PRO A 1 73 ? 13.534 11.034 -2.538 1.00 73.25 73 PRO A CA 1
ATOM 566 C C . PRO A 1 73 ? 13.293 9.758 -3.364 1.00 73.25 73 PRO A C 1
ATOM 568 O O . PRO A 1 73 ? 13.919 9.544 -4.403 1.00 73.25 73 PRO A O 1
ATOM 571 N N . GLY A 1 74 ? 12.494 8.822 -2.850 1.00 71.38 74 GLY A N 1
ATOM 572 C CA . GLY A 1 74 ? 12.055 7.628 -3.569 1.00 71.38 74 GLY A CA 1
ATOM 573 C C . GLY A 1 74 ? 10.898 7.926 -4.522 1.00 71.38 74 GLY A C 1
ATOM 574 O O . GLY A 1 74 ? 10.902 7.397 -5.627 1.00 71.38 74 GLY A O 1
ATOM 575 N N . LEU A 1 75 ? 9.960 8.784 -4.108 1.00 71.50 75 LEU A N 1
ATOM 576 C CA . LEU A 1 75 ? 8.846 9.272 -4.921 1.00 71.50 75 LEU A CA 1
ATOM 577 C C . LEU A 1 75 ? 9.348 10.166 -6.049 1.00 71.50 75 LEU A C 1
ATOM 579 O O . LEU A 1 75 ? 9.004 9.901 -7.189 1.00 71.50 75 LEU A O 1
ATOM 583 N N . GLU A 1 76 ? 10.206 11.146 -5.759 1.00 69.06 76 GLU A N 1
ATOM 584 C CA . GLU A 1 76 ? 10.819 12.019 -6.773 1.00 69.06 76 GLU A CA 1
ATOM 585 C C . GLU A 1 76 ? 11.488 11.191 -7.866 1.00 69.06 76 GLU A C 1
ATOM 587 O O . GLU A 1 76 ? 11.165 11.333 -9.033 1.00 69.06 76 GLU A O 1
ATOM 592 N N . ARG A 1 77 ? 12.306 10.198 -7.502 1.00 68.62 77 ARG A N 1
ATOM 593 C CA . ARG A 1 77 ? 12.933 9.307 -8.493 1.00 68.62 77 ARG A CA 1
ATOM 594 C C . ARG A 1 77 ? 11.937 8.480 -9.306 1.00 68.62 77 ARG A C 1
ATOM 596 O O . ARG A 1 77 ? 12.212 8.179 -10.464 1.00 68.62 77 ARG A O 1
ATOM 603 N N . LEU A 1 78 ? 10.820 8.080 -8.702 1.00 66.25 78 LEU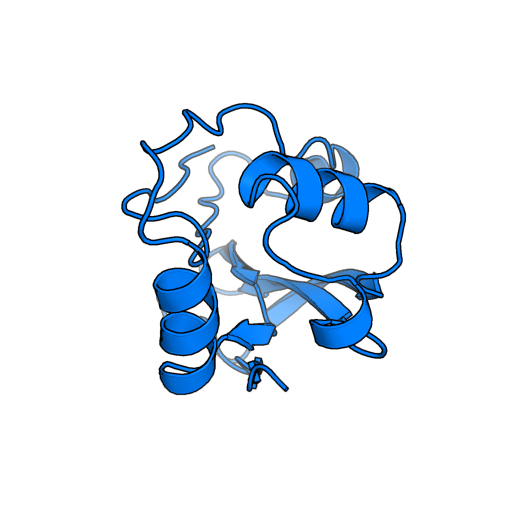 A N 1
ATOM 604 C CA . LEU A 1 78 ? 9.764 7.331 -9.381 1.00 66.25 78 LEU A CA 1
ATOM 605 C C . LEU A 1 78 ? 8.981 8.226 -10.355 1.00 66.25 78 LEU A C 1
ATOM 607 O O . LEU A 1 78 ? 8.637 7.783 -11.448 1.00 66.25 78 LEU A O 1
ATOM 611 N N . TYR A 1 79 ? 8.709 9.469 -9.951 1.00 62.34 79 TYR A N 1
ATOM 612 C CA . TYR A 1 79 ? 7.919 10.443 -10.700 1.00 62.34 79 TYR A CA 1
ATOM 613 C C . TYR A 1 79 ? 8.731 11.179 -11.765 1.00 62.34 79 TYR A C 1
ATOM 615 O O . TYR A 1 79 ? 8.224 11.353 -12.867 1.00 62.34 79 TYR A O 1
ATOM 623 N N . ASP A 1 80 ? 9.999 11.499 -11.514 1.00 61.78 80 ASP A N 1
ATOM 624 C CA . ASP A 1 80 ? 10.929 12.022 -12.523 1.00 61.78 80 ASP A CA 1
ATOM 625 C C . ASP A 1 80 ? 11.123 11.009 -13.658 1.00 61.78 80 ASP A C 1
ATOM 627 O O . ASP A 1 80 ? 11.188 11.372 -14.828 1.00 61.78 80 ASP A O 1
ATOM 631 N N . ALA A 1 81 ? 11.127 9.710 -13.339 1.00 57.72 81 ALA A N 1
ATOM 632 C CA . ALA A 1 81 ? 11.113 8.649 -14.345 1.00 57.72 81 ALA A CA 1
ATOM 633 C C . ALA A 1 81 ? 9.758 8.508 -15.077 1.00 57.72 81 ALA A C 1
ATOM 635 O O . ALA A 1 81 ? 9.668 7.769 -16.060 1.00 57.72 81 ALA A O 1
ATOM 636 N N . ALA A 1 82 ? 8.698 9.168 -14.600 1.00 51.88 82 ALA A N 1
ATOM 637 C CA . ALA A 1 82 ? 7.325 9.026 -15.080 1.00 51.88 82 ALA A CA 1
ATOM 638 C C . ALA A 1 82 ? 6.699 10.303 -15.666 1.00 51.88 82 ALA A C 1
ATOM 640 O O . ALA A 1 82 ? 5.559 10.228 -16.130 1.00 51.88 82 ALA A O 1
ATOM 641 N N . ALA A 1 83 ? 7.420 11.428 -15.683 1.00 50.91 83 ALA A N 1
ATOM 642 C CA . ALA A 1 83 ? 6.897 12.759 -16.002 1.00 50.91 83 ALA A CA 1
ATOM 643 C C . ALA A 1 83 ? 6.384 12.954 -17.451 1.00 50.91 83 ALA A C 1
ATOM 645 O O . ALA A 1 83 ? 5.710 13.942 -17.717 1.00 50.91 83 ALA A O 1
ATOM 646 N N . ASP A 1 84 ? 6.601 12.003 -18.366 1.00 48.56 84 ASP A N 1
ATOM 647 C CA . ASP A 1 84 ? 6.242 12.139 -19.792 1.00 48.56 84 ASP A CA 1
ATOM 648 C C . ASP A 1 84 ? 4.936 11.435 -20.219 1.00 48.56 84 ASP A C 1
ATOM 650 O O . ASP A 1 84 ? 4.770 11.083 -21.389 1.00 48.56 84 ASP A O 1
ATOM 654 N N . ALA A 1 85 ? 3.978 11.172 -19.320 1.00 47.12 85 ALA A N 1
ATOM 655 C CA . ALA A 1 85 ? 2.776 10.438 -19.729 1.00 47.12 85 ALA A CA 1
ATOM 656 C C . ALA A 1 85 ? 1.474 10.806 -19.001 1.00 47.12 85 ALA A C 1
ATOM 658 O O . ALA A 1 85 ? 1.468 10.941 -17.778 1.00 47.12 85 ALA A O 1
ATOM 659 N N . PRO A 1 86 ? 0.336 10.843 -19.726 1.00 44.12 86 PRO A N 1
ATOM 660 C CA . PRO A 1 86 ? -0.967 11.139 -19.144 1.00 44.12 86 PRO A CA 1
ATOM 661 C C . PRO A 1 86 ? -1.397 10.066 -18.134 1.00 44.12 86 PRO A C 1
ATOM 663 O O . PRO A 1 86 ? -1.175 8.862 -18.350 1.00 44.12 86 PRO A O 1
ATOM 666 N N . ALA A 1 87 ? -2.022 10.530 -17.046 1.00 47.59 87 ALA A N 1
ATOM 667 C CA . ALA A 1 87 ? -2.535 9.718 -15.947 1.00 47.59 87 ALA A CA 1
ATOM 668 C C . ALA A 1 87 ? -3.463 8.603 -16.458 1.00 47.59 87 ALA A C 1
ATOM 670 O O . ALA A 1 87 ? -4.282 8.809 -17.355 1.00 47.59 87 ALA A O 1
ATOM 671 N N . ALA A 1 88 ? -3.300 7.396 -15.918 1.00 45.53 88 ALA A N 1
ATOM 672 C CA . ALA A 1 88 ? -4.183 6.272 -16.195 1.00 45.53 88 ALA A CA 1
ATOM 673 C C . ALA A 1 88 ? -5.319 6.251 -15.170 1.00 45.53 88 ALA A C 1
ATOM 675 O O . ALA A 1 88 ? -5.064 6.435 -13.984 1.00 45.53 88 ALA A O 1
ATOM 676 N N . ASP A 1 89 ? -6.539 5.956 -15.613 1.00 45.03 89 ASP A N 1
ATOM 677 C CA . ASP A 1 89 ? -7.645 5.607 -14.723 1.00 45.03 89 ASP A CA 1
ATOM 678 C C . ASP A 1 89 ? -7.399 4.193 -14.161 1.00 45.03 89 ASP A C 1
ATOM 680 O O . ASP A 1 89 ? -7.575 3.192 -14.860 1.00 45.03 89 ASP A O 1
ATOM 684 N N . VAL A 1 90 ? -6.884 4.097 -12.928 1.00 45.47 90 VAL A N 1
ATOM 685 C CA . VAL A 1 90 ? -6.509 2.816 -12.303 1.00 45.47 90 VAL A CA 1
ATOM 686 C C . VAL A 1 90 ? -7.630 2.311 -11.398 1.00 45.47 90 VAL A C 1
ATOM 688 O O . VAL A 1 90 ? -7.492 2.251 -10.181 1.00 45.47 90 VAL A O 1
ATOM 691 N N . ARG A 1 91 ? -8.765 1.932 -11.992 1.00 41.81 91 ARG A N 1
ATOM 692 C CA . ARG A 1 91 ? -9.913 1.388 -11.239 1.00 41.81 91 ARG A CA 1
ATOM 693 C C . ARG A 1 91 ? -9.858 -0.118 -10.968 1.00 41.81 91 ARG A C 1
ATOM 695 O O . ARG A 1 91 ? -10.726 -0.615 -10.265 1.00 41.81 91 ARG A O 1
ATOM 702 N N . THR A 1 92 ? -8.875 -0.854 -11.492 1.00 41.41 92 THR A N 1
ATOM 703 C CA . THR A 1 92 ? -8.957 -2.333 -11.551 1.00 41.41 92 THR A CA 1
ATOM 704 C C . THR A 1 92 ? -7.679 -3.097 -11.197 1.00 41.41 92 THR A C 1
ATOM 706 O O . THR A 1 92 ? -7.564 -4.272 -11.518 1.00 41.41 92 THR A O 1
ATOM 709 N N . ALA A 1 93 ? -6.684 -2.487 -10.547 1.00 44.56 93 ALA A N 1
ATOM 710 C CA . ALA A 1 93 ? -5.397 -3.175 -10.374 1.00 44.56 93 ALA A CA 1
ATOM 711 C C . ALA A 1 93 ? -5.275 -4.027 -9.085 1.00 44.56 93 ALA A C 1
ATOM 713 O O . ALA A 1 93 ? -4.393 -4.884 -9.015 1.00 44.56 93 ALA A O 1
ATOM 714 N N . PHE A 1 94 ? -6.144 -3.845 -8.083 1.00 48.16 94 PHE A N 1
ATOM 715 C CA . PHE A 1 94 ? -6.088 -4.578 -6.806 1.00 48.16 94 PHE A CA 1
ATOM 716 C C . PHE A 1 94 ? -7.126 -5.713 -6.725 1.00 48.16 94 PHE A C 1
ATOM 718 O O . PHE A 1 94 ? -8.005 -5.716 -5.868 1.00 48.16 94 PHE A O 1
ATOM 725 N N . ASP A 1 95 ? -6.985 -6.723 -7.584 1.00 48.44 95 ASP A N 1
ATOM 726 C CA . ASP A 1 95 ? -7.737 -7.983 -7.476 1.00 48.44 95 ASP A CA 1
ATOM 727 C C . ASP A 1 95 ? -7.089 -8.906 -6.425 1.00 48.44 95 ASP A C 1
ATOM 729 O O . ASP A 1 95 ? -6.522 -9.953 -6.741 1.00 48.44 95 ASP A O 1
ATOM 733 N N . ASP A 1 96 ? -7.104 -8.501 -5.153 1.00 55.31 96 ASP A N 1
ATOM 734 C CA . ASP A 1 96 ? -6.733 -9.386 -4.041 1.00 55.31 96 ASP A CA 1
ATOM 735 C C . ASP A 1 96 ? -7.935 -9.566 -3.111 1.00 55.31 96 ASP A C 1
ATOM 737 O O . ASP A 1 96 ? -7.983 -9.061 -1.986 1.00 55.31 96 ASP A O 1
ATOM 741 N N . GLU A 1 97 ? -8.939 -10.289 -3.622 1.00 50.53 97 GLU A N 1
ATOM 742 C CA . GLU A 1 97 ? -10.213 -10.579 -2.950 1.00 50.53 97 GLU A CA 1
ATOM 743 C C . GLU A 1 97 ? -10.026 -11.102 -1.525 1.00 50.53 97 GLU A C 1
ATOM 745 O O . GLU A 1 97 ? -10.847 -10.842 -0.654 1.00 50.53 97 GLU A O 1
ATOM 750 N N . ARG A 1 98 ? -8.919 -11.798 -1.244 1.00 51.72 98 ARG A N 1
ATOM 751 C CA . ARG A 1 98 ? -8.630 -12.339 0.086 1.00 51.72 98 ARG A CA 1
ATOM 752 C C . ARG A 1 98 ? -8.216 -11.258 1.087 1.00 51.72 98 ARG A C 1
ATOM 754 O O . ARG A 1 98 ? -8.563 -11.358 2.261 1.00 51.72 98 ARG A O 1
ATOM 761 N N . ALA A 1 99 ? -7.493 -10.231 0.637 1.00 56.81 99 ALA A N 1
ATOM 762 C CA . ALA A 1 99 ? -7.164 -9.074 1.467 1.00 56.81 99 ALA A CA 1
ATOM 763 C C . ALA A 1 99 ? -8.398 -8.182 1.674 1.00 56.81 99 ALA A C 1
ATOM 765 O O . ALA A 1 99 ? -8.619 -7.692 2.780 1.00 56.81 99 ALA A O 1
ATOM 766 N N . LEU A 1 100 ? -9.227 -8.039 0.634 1.00 59.50 100 LEU A N 1
ATOM 767 C CA . LEU A 1 100 ? -10.492 -7.303 0.679 1.00 59.50 100 LEU A CA 1
ATOM 768 C C . LEU A 1 100 ? -11.531 -7.987 1.581 1.00 59.50 100 LEU A C 1
ATOM 770 O O . LEU A 1 100 ? -12.162 -7.323 2.394 1.00 59.50 100 LEU A O 1
ATOM 774 N N . ALA A 1 101 ? -11.649 -9.316 1.529 1.00 58.97 101 ALA A N 1
ATOM 775 C CA . ALA A 1 101 ? -12.564 -10.092 2.370 1.00 58.97 101 ALA A CA 1
ATOM 776 C C . ALA A 1 101 ? -12.214 -10.038 3.870 1.00 58.97 101 ALA A C 1
ATOM 778 O O . ALA A 1 101 ? -13.063 -10.313 4.715 1.00 58.97 101 ALA A O 1
ATOM 779 N N . ALA A 1 102 ? -10.972 -9.686 4.218 1.00 59.97 102 ALA A N 1
ATOM 780 C CA . ALA A 1 102 ? -10.544 -9.488 5.603 1.00 59.97 102 ALA A CA 1
ATOM 781 C C . ALA A 1 102 ? -10.890 -8.087 6.153 1.00 59.97 102 ALA A C 1
ATOM 783 O O . ALA A 1 102 ? -10.720 -7.825 7.354 1.00 59.97 102 ALA A O 1
ATOM 784 N N . LEU A 1 103 ? -11.351 -7.174 5.293 1.00 64.44 103 LEU A N 1
ATOM 785 C CA . LEU A 1 103 ? -11.805 -5.851 5.694 1.00 64.44 103 LEU A CA 1
ATOM 786 C C . LEU A 1 103 ? -13.224 -5.928 6.261 1.00 64.44 103 LEU A C 1
ATOM 788 O O . LEU A 1 103 ? -14.074 -6.683 5.793 1.00 64.44 103 LEU A O 1
ATOM 792 N N . ARG A 1 104 ? -13.491 -5.132 7.301 1.00 54.38 104 ARG A N 1
ATOM 793 C CA . ARG A 1 104 ? -14.859 -4.976 7.805 1.00 54.38 104 ARG A CA 1
ATOM 794 C C . ARG A 1 104 ? -15.699 -4.229 6.760 1.00 54.38 104 ARG A C 1
ATOM 796 O O . ARG A 1 104 ? -15.152 -3.352 6.088 1.00 54.38 104 ARG A O 1
ATOM 803 N N . PRO A 1 105 ? -17.013 -4.494 6.670 1.00 52.28 105 PRO A N 1
ATOM 804 C CA . PRO A 1 105 ? -17.920 -3.653 5.893 1.00 52.28 105 PRO A CA 1
ATOM 805 C C . PRO A 1 105 ? -17.740 -2.169 6.266 1.00 52.28 105 PRO A C 1
ATOM 807 O O . PRO A 1 105 ? -17.768 -1.830 7.451 1.00 52.28 105 PRO A O 1
ATOM 810 N N . GLY A 1 106 ? -17.507 -1.305 5.270 1.00 55.00 106 GLY A N 1
ATOM 811 C CA . GLY A 1 106 ? -17.260 0.136 5.451 1.00 55.00 106 GLY A CA 1
ATOM 812 C C . GLY A 1 106 ? -15.811 0.539 5.773 1.00 55.00 106 GLY A C 1
ATOM 813 O O . GLY A 1 106 ? -15.568 1.677 6.185 1.00 55.00 106 GLY A O 1
ATOM 814 N N . ALA A 1 107 ? -14.839 -0.368 5.634 1.00 54.66 107 ALA A N 1
ATOM 815 C CA . ALA A 1 107 ? -13.426 -0.037 5.798 1.00 54.66 107 ALA A CA 1
ATOM 816 C C . ALA A 1 107 ? -12.922 0.875 4.667 1.00 54.66 107 ALA A C 1
ATOM 818 O O . ALA A 1 107 ? -13.083 0.584 3.486 1.00 54.66 107 ALA A O 1
ATOM 819 N N . ARG A 1 108 ? -12.228 1.956 5.036 1.00 55.38 108 ARG A N 1
ATOM 820 C CA . ARG A 1 108 ? -11.566 2.852 4.078 1.00 55.38 108 ARG A CA 1
ATOM 821 C C . ARG A 1 108 ? -10.165 2.329 3.758 1.00 55.38 108 ARG A C 1
ATOM 823 O O . ARG A 1 108 ? -9.427 1.964 4.679 1.00 55.38 108 ARG A O 1
ATOM 830 N N . VAL A 1 109 ? -9.790 2.324 2.479 1.00 58.91 109 VAL A N 1
ATOM 831 C CA . VAL A 1 109 ? -8.453 1.928 2.014 1.00 58.91 109 VAL A CA 1
ATOM 832 C C . VAL A 1 109 ? -7.716 3.174 1.547 1.00 58.91 109 VAL A C 1
ATOM 834 O O . VAL A 1 109 ? -8.132 3.851 0.609 1.00 58.91 109 VAL A O 1
ATOM 837 N N . LEU A 1 110 ? -6.606 3.499 2.208 1.00 55.25 110 LEU A N 1
ATOM 838 C CA . LEU A 1 110 ? -5.756 4.599 1.768 1.00 55.25 110 LEU A CA 1
ATOM 839 C C . LEU A 1 110 ? -4.587 4.041 0.956 1.00 55.25 110 LEU A C 1
ATOM 841 O O . LEU A 1 110 ? -3.632 3.504 1.524 1.00 55.25 110 LEU A O 1
ATOM 845 N N . ASP A 1 111 ? -4.661 4.205 -0.363 1.00 54.78 111 ASP A N 1
ATOM 846 C CA . ASP A 1 111 ? -3.509 4.055 -1.246 1.00 54.78 111 ASP A CA 1
ATOM 847 C C . ASP A 1 111 ? -2.766 5.399 -1.304 1.00 54.78 111 ASP A C 1
ATOM 849 O O . ASP A 1 111 ? -3.358 6.432 -1.601 1.00 54.78 111 ASP A O 1
ATOM 853 N N . VAL A 1 112 ? -1.478 5.408 -0.954 1.00 49.06 112 VAL A N 1
ATOM 854 C CA . VAL A 1 112 ? -0.626 6.617 -0.995 1.00 49.06 112 VAL A CA 1
ATOM 855 C C . VAL A 1 112 ? 0.324 6.573 -2.207 1.00 49.06 112 VAL A C 1
ATOM 857 O O . VAL A 1 112 ? 1.242 7.381 -2.314 1.00 49.06 112 VAL A O 1
ATOM 860 N N . GLY A 1 113 ? 0.134 5.616 -3.123 1.00 41.81 113 GLY A N 1
ATOM 861 C CA . GLY A 1 113 ? 0.899 5.462 -4.362 1.00 41.81 113 GLY A CA 1
ATOM 862 C C . GLY A 1 113 ? 0.204 5.993 -5.618 1.00 41.81 113 GLY A C 1
ATOM 863 O O . GLY A 1 113 ? 0.882 6.160 -6.632 1.00 41.81 113 GLY A O 1
ATOM 864 N N . ALA A 1 114 ? -1.099 6.278 -5.549 1.00 40.28 114 ALA A N 1
ATOM 865 C CA . ALA A 1 114 ? -1.870 6.910 -6.612 1.00 40.28 114 ALA A CA 1
ATOM 866 C C . ALA A 1 114 ? -1.865 8.430 -6.405 1.00 40.28 114 ALA A C 1
ATOM 868 O O . ALA A 1 114 ? -2.218 8.910 -5.327 1.00 40.28 114 ALA A O 1
ATOM 869 N N . GLY A 1 115 ? -1.464 9.197 -7.420 1.00 33.69 115 GLY A N 1
ATOM 870 C CA . GLY A 1 115 ? -1.775 10.625 -7.445 1.00 33.69 115 GLY A CA 1
ATOM 871 C C . GLY A 1 115 ? -3.274 10.824 -7.190 1.00 33.69 115 GLY A C 1
ATOM 872 O O . GLY A 1 115 ? -4.089 10.127 -7.788 1.00 33.69 115 GLY A O 1
ATOM 873 N N . ASP A 1 116 ? -3.598 11.717 -6.256 1.00 32.47 116 ASP A N 1
ATOM 874 C CA . ASP A 1 116 ? -4.938 12.203 -5.915 1.00 32.47 116 ASP A CA 1
ATOM 875 C C . ASP A 1 116 ? -6.064 11.149 -5.859 1.00 32.47 116 ASP A C 1
ATOM 877 O O . ASP A 1 116 ? -6.962 11.129 -6.698 1.00 32.47 116 ASP A O 1
ATOM 881 N N . GLY A 1 117 ? -6.103 10.304 -4.821 1.00 35.84 117 GLY A N 1
ATOM 882 C CA . GLY A 1 117 ? -7.320 9.527 -4.560 1.00 35.84 117 GLY A CA 1
ATOM 883 C C . GLY A 1 117 ? -7.275 8.579 -3.368 1.00 35.84 117 GLY A C 1
ATOM 884 O O . GLY A 1 117 ? -6.617 7.545 -3.405 1.00 35.84 117 GLY A O 1
ATOM 885 N N . ALA A 1 118 ? -8.052 8.883 -2.325 1.00 36.88 118 ALA A N 1
ATOM 886 C CA . ALA A 1 118 ? -8.439 7.894 -1.323 1.00 36.88 118 ALA A CA 1
ATOM 887 C C . ALA A 1 118 ? -9.515 6.964 -1.912 1.00 36.88 118 ALA A C 1
ATOM 889 O O . ALA A 1 118 ? -10.521 7.445 -2.437 1.00 36.88 118 ALA A O 1
ATOM 890 N N . PHE A 1 119 ? -9.339 5.646 -1.793 1.00 38.88 119 PHE A N 1
ATOM 891 C CA . PHE A 1 119 ? -10.353 4.672 -2.196 1.00 38.88 119 PHE A CA 1
ATOM 892 C C . PHE A 1 119 ? -11.288 4.384 -1.012 1.00 38.88 119 PHE A C 1
ATOM 894 O O . PHE A 1 119 ? -10.921 3.753 -0.018 1.00 38.88 119 PHE A O 1
ATOM 901 N N . CYS A 1 120 ? -12.527 4.858 -1.108 1.00 28.88 120 CYS A N 1
ATOM 902 C CA . CYS A 1 120 ? -13.605 4.375 -0.251 1.00 28.88 120 CYS A CA 1
ATOM 903 C C . CYS A 1 120 ? -14.170 3.096 -0.881 1.00 28.88 120 CYS A C 1
ATOM 905 O O . CYS A 1 120 ? -14.701 3.160 -1.990 1.00 28.88 120 CYS A O 1
ATOM 907 N N . LEU A 1 121 ? -14.020 1.964 -0.187 1.00 36.88 121 LEU A N 1
ATOM 908 C CA . LEU A 1 121 ? -14.744 0.722 -0.469 1.00 36.88 121 LEU A CA 1
ATOM 909 C C . LEU A 1 121 ? -16.043 0.682 0.340 1.00 36.88 121 LEU A C 1
ATOM 911 O O . LEU A 1 121 ? -16.023 1.136 1.510 1.00 36.88 121 LEU A O 1
#

Radius of gyration: 14.27 Å; chains: 1; bounding box: 36×25×37 Å

pLDDT: mean 72.38, std 19.44, range [28.88, 95.44]

Foldseek 3Di:
DFDKDFDCADPPPRHNQKAWLDKDQCPPPLNVQLCCVQLVCLDPCVNRPPHIFTWIARPPPREIETGIGTDPSNVCVSVVSVVPDDHDPPPPSPPPVSSVVPGDVFHWYQDPPDPDDTDGD

Secondary structure (DSSP, 8-state):
---EEE--S-TTT----EEEEEEEETTSHHHHHHHHHHTTT-S-HHHHT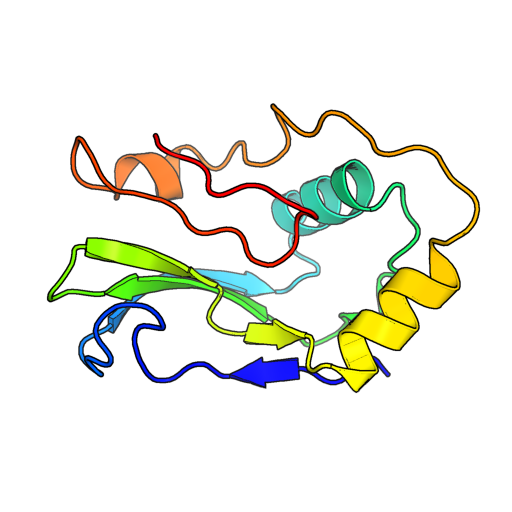T-EEEEEEETTT--EEESEEE-HHHHHHHHHTTTTSPPP--SS----HHHHHTSPTT-EEE-SSSTT--EE-

Sequence (121 aa):
MASMAERERCPVCGAGAVSALRSVPFEHPSVRRFVDAHYRGRVRARELAGRRHAIDRCDVCGLAFQRFVLTPPGLERLYDAAADAPAADVRTAFDDERALAALRPGARVLDVGAGDGAFCL